Protein AF-A0A8T4I4G5-F1 (afdb_monomer_lite)

pLDDT: mean 96.37, std 4.66, range [67.06, 98.69]

Structure (mmCIF, N/CA/C/O backbone):
data_AF-A0A8T4I4G5-F1
#
_entry.id   AF-A0A8T4I4G5-F1
#
loop_
_atom_site.group_PDB
_atom_site.id
_atom_site.type_symbol
_atom_site.label_atom_id
_atom_site.label_alt_id
_atom_site.label_comp_id
_atom_site.label_asym_id
_atom_site.label_entity_id
_atom_site.label_seq_id
_atom_site.pdbx_PDB_ins_code
_atom_site.Cartn_x
_atom_site.Cartn_y
_atom_site.Cartn_z
_atom_site.occupancy
_atom_site.B_iso_or_equiv
_atom_site.auth_seq_id
_atom_site.auth_comp_id
_atom_site.auth_asym_id
_atom_site.auth_atom_id
_atom_site.pdbx_PDB_model_num
ATOM 1 N N . PRO A 1 1 ? -19.151 -2.900 26.963 1.00 67.06 1 PRO A N 1
ATOM 2 C CA . PRO A 1 1 ? -18.574 -1.837 26.099 1.00 67.06 1 PRO A CA 1
ATOM 3 C C . PRO A 1 1 ? -18.806 -2.212 24.631 1.00 67.06 1 PRO A C 1
ATOM 5 O O . PRO A 1 1 ? -18.855 -3.404 24.333 1.00 67.06 1 PRO A O 1
ATOM 8 N N . ALA A 1 2 ? -18.994 -1.238 23.737 1.00 80.31 2 ALA A N 1
ATOM 9 C CA . ALA A 1 2 ? -19.122 -1.529 22.309 1.00 80.31 2 ALA A CA 1
ATOM 10 C C . ALA A 1 2 ? -17.799 -2.092 21.759 1.00 80.31 2 ALA A C 1
ATOM 12 O O . ALA A 1 2 ? -16.721 -1.694 22.203 1.00 80.31 2 ALA A O 1
ATOM 13 N N . ARG A 1 3 ? -17.877 -3.034 20.812 1.00 89.75 3 ARG A N 1
ATOM 14 C CA . ARG A 1 3 ? -16.693 -3.587 20.142 1.00 89.75 3 ARG A CA 1
ATOM 15 C C . ARG A 1 3 ? -15.994 -2.479 19.348 1.00 89.75 3 ARG A C 1
ATOM 17 O O . ARG A 1 3 ? -16.643 -1.796 18.561 1.00 89.75 3 ARG A O 1
ATOM 24 N N . GLN A 1 4 ? -14.680 -2.351 19.520 1.00 94.81 4 GLN A N 1
ATOM 25 C CA . GLN A 1 4 ? -13.853 -1.416 18.755 1.00 94.81 4 GLN A CA 1
ATOM 26 C C . GLN A 1 4 ? -13.894 -1.755 17.254 1.00 94.81 4 GLN A C 1
ATOM 28 O O . GLN A 1 4 ? -13.749 -2.921 16.869 1.00 94.81 4 GLN A O 1
ATOM 33 N N . ALA A 1 5 ? -14.086 -0.744 16.403 1.00 96.94 5 ALA A N 1
ATOM 34 C CA . ALA A 1 5 ? -14.018 -0.904 14.953 1.00 96.94 5 ALA A CA 1
ATOM 35 C C . ALA A 1 5 ? -12.563 -1.100 14.501 1.00 96.94 5 ALA A C 1
ATOM 37 O O . ALA A 1 5 ? -11.662 -0.443 15.016 1.00 96.94 5 ALA A O 1
ATOM 38 N N . ARG A 1 6 ? -12.334 -1.972 13.516 1.00 97.44 6 ARG A N 1
ATOM 39 C CA . ARG A 1 6 ? -11.014 -2.186 12.909 1.00 97.44 6 ARG A CA 1
ATOM 40 C C . ARG A 1 6 ? -11.065 -1.836 11.434 1.00 97.44 6 ARG A C 1
ATOM 42 O O . ARG A 1 6 ? -11.886 -2.393 10.708 1.00 97.44 6 ARG A O 1
ATOM 49 N N . VAL A 1 7 ? -10.202 -0.920 11.012 1.00 97.81 7 VAL A N 1
ATOM 50 C CA 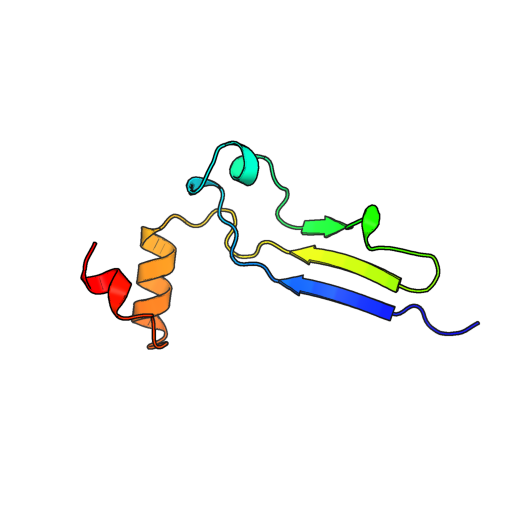. VAL A 1 7 ? -10.134 -0.415 9.639 1.00 97.81 7 VAL A CA 1
ATOM 51 C C . VAL A 1 7 ? -8.744 -0.686 9.082 1.00 97.81 7 VAL A C 1
ATOM 53 O O . VAL A 1 7 ? -7.745 -0.324 9.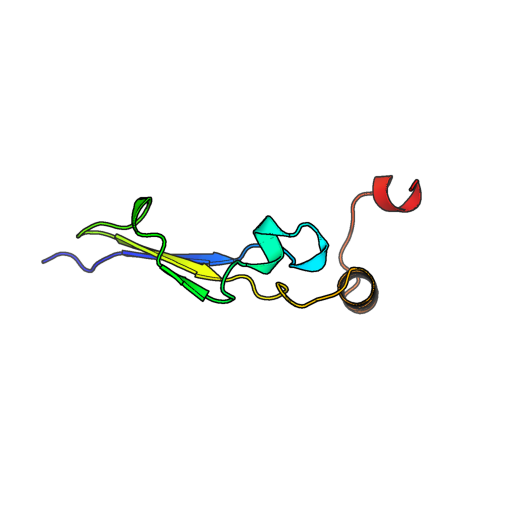698 1.00 97.81 7 VAL A O 1
ATOM 56 N N . LEU A 1 8 ? -8.694 -1.304 7.903 1.00 98.31 8 LEU A N 1
ATOM 57 C CA . LEU A 1 8 ? -7.462 -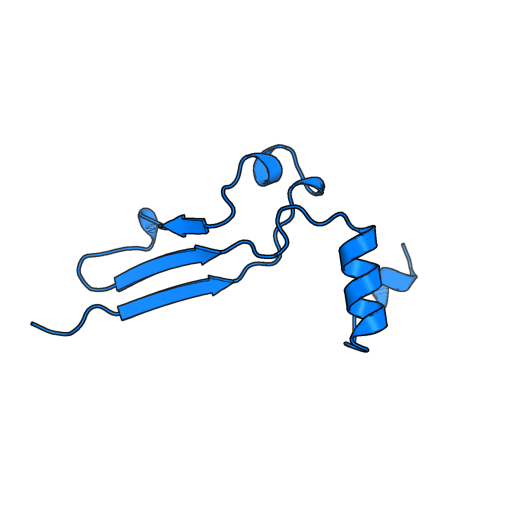1.520 7.155 1.00 98.31 8 LEU A CA 1
ATOM 58 C C . LEU A 1 8 ? -7.478 -0.656 5.895 1.00 98.31 8 LEU A C 1
ATOM 60 O O . LEU A 1 8 ? -8.312 -0.857 5.012 1.00 98.31 8 LEU A O 1
ATOM 64 N N . TYR A 1 9 ? -6.531 0.267 5.789 1.00 98.06 9 TYR A N 1
ATOM 65 C CA . TYR A 1 9 ? -6.215 0.931 4.535 1.00 98.06 9 TYR A CA 1
ATOM 66 C C . TYR A 1 9 ? -5.202 0.100 3.764 1.00 98.06 9 TYR A C 1
ATOM 68 O O . TYR A 1 9 ? -4.093 -0.132 4.230 1.00 98.06 9 TYR A O 1
ATOM 76 N N . CYS A 1 10 ? -5.588 -0.341 2.572 1.00 98.25 10 CYS A N 1
ATOM 77 C CA . CYS A 1 10 ? -4.711 -1.031 1.637 1.00 98.25 10 CYS A CA 1
ATOM 78 C C . CYS A 1 10 ? -4.357 -0.053 0.516 1.00 98.25 10 CYS A C 1
ATOM 80 O O . CYS A 1 10 ? -5.216 0.279 -0.303 1.00 98.25 10 CYS A O 1
ATOM 82 N N . LEU A 1 11 ? -3.128 0.467 0.520 1.00 97.94 11 LEU A N 1
ATOM 83 C CA . LEU A 1 11 ? -2.718 1.551 -0.375 1.00 97.94 11 LEU A CA 1
ATOM 84 C C . LEU A 1 11 ? -1.582 1.114 -1.302 1.00 97.94 11 LEU A C 1
ATOM 86 O O . LEU A 1 11 ? -0.619 0.483 -0.877 1.00 97.94 11 LEU A O 1
ATOM 90 N N . GLY A 1 12 ? -1.661 1.521 -2.569 1.00 97.38 12 GLY A N 1
ATOM 91 C CA . GLY A 1 12 ? -0.675 1.199 -3.604 1.00 97.38 12 GLY A CA 1
ATOM 92 C C . GLY A 1 12 ? 0.578 2.081 -3.606 1.00 97.38 12 GLY A C 1
ATOM 93 O O . GLY A 1 12 ? 1.085 2.379 -4.680 1.00 97.38 12 GLY A O 1
ATOM 94 N N . LEU A 1 13 ? 1.049 2.552 -2.446 1.00 98.00 13 LEU A N 1
ATOM 95 C CA . LEU A 1 13 ? 2.287 3.339 -2.375 1.00 98.00 13 LEU A CA 1
ATOM 96 C C . LEU A 1 13 ? 3.508 2.433 -2.547 1.00 98.00 13 LEU A C 1
ATOM 98 O O . LEU A 1 13 ? 3.554 1.350 -1.964 1.00 98.00 13 LEU A O 1
ATOM 102 N N . ARG A 1 14 ? 4.518 2.916 -3.276 1.00 98.25 14 ARG A N 1
ATOM 103 C CA . ARG A 1 14 ? 5.775 2.208 -3.543 1.00 98.25 14 ARG A CA 1
ATOM 104 C C . ARG A 1 14 ? 6.979 3.041 -3.119 1.00 98.25 14 ARG A C 1
ATOM 106 O O . ARG A 1 14 ? 6.980 4.269 -3.210 1.00 98.25 14 ARG A O 1
ATOM 113 N N . ALA A 1 15 ? 8.024 2.361 -2.668 1.00 98.31 15 ALA A N 1
ATOM 114 C CA . ALA A 1 15 ? 9.279 2.956 -2.232 1.00 98.31 15 ALA A CA 1
ATOM 115 C C . ALA A 1 15 ? 9.991 3.691 -3.377 1.00 98.31 15 ALA A C 1
ATOM 117 O O . ALA A 1 15 ? 10.531 4.773 -3.167 1.00 98.31 15 ALA A O 1
ATOM 118 N N . GLU A 1 16 ? 9.936 3.135 -4.589 1.00 98.38 16 GLU A N 1
ATOM 119 C CA . GLU A 1 16 ? 10.570 3.687 -5.794 1.00 98.38 16 GLU A CA 1
ATOM 120 C C . GLU A 1 16 ? 10.032 5.075 -6.186 1.00 98.38 16 GLU A C 1
ATOM 122 O O . GLU A 1 16 ? 10.735 5.865 -6.804 1.00 98.38 16 GLU A O 1
ATOM 127 N N . GLU A 1 17 ? 8.809 5.420 -5.779 1.00 97.44 17 GLU A N 1
ATOM 128 C CA . GLU A 1 17 ? 8.160 6.676 -6.172 1.00 97.44 17 GLU A CA 1
ATOM 129 C C . GLU A 1 17 ? 8.719 7.908 -5.437 1.00 97.44 17 GLU A C 1
ATOM 131 O O . GLU A 1 17 ? 8.493 9.031 -5.879 1.00 97.44 17 GLU A O 1
ATOM 136 N N . SER A 1 18 ? 9.389 7.741 -4.285 1.00 98.00 18 SER A N 1
ATOM 137 C CA . SER A 1 18 ? 10.110 8.830 -3.596 1.00 98.00 18 SER A CA 1
ATOM 138 C C . SER A 1 18 ? 10.901 8.342 -2.378 1.00 98.00 18 SER A C 1
ATOM 140 O O . SER A 1 18 ? 10.504 7.400 -1.692 1.00 98.00 18 SER A O 1
ATOM 142 N N . SER A 1 19 ? 11.931 9.100 -1.988 1.00 97.44 19 SER A N 1
ATOM 143 C CA . SER A 1 19 ? 12.683 8.864 -0.744 1.00 97.44 19 SER A CA 1
ATOM 144 C C . SER A 1 19 ? 11.812 8.898 0.522 1.00 97.44 19 SER A C 1
ATOM 146 O O . SER A 1 19 ? 12.094 8.190 1.487 1.00 97.44 19 SER A O 1
ATOM 148 N N . GLY A 1 20 ? 10.740 9.698 0.530 1.00 97.56 20 GLY A N 1
ATOM 149 C CA . GLY A 1 20 ? 9.771 9.739 1.626 1.00 97.56 20 GLY A CA 1
ATOM 150 C C . GLY A 1 20 ? 8.934 8.461 1.723 1.00 97.56 20 GLY A C 1
ATOM 151 O O . GLY A 1 20 ? 8.728 7.949 2.822 1.00 97.56 20 GLY A O 1
ATOM 152 N N . ARG A 1 21 ? 8.485 7.911 0.586 1.00 97.12 21 ARG A N 1
ATOM 153 C CA . ARG A 1 21 ? 7.748 6.635 0.548 1.00 97.12 21 ARG A CA 1
ATOM 154 C C . ARG A 1 21 ? 8.650 5.452 0.882 1.00 97.12 21 ARG A C 1
ATOM 156 O O . ARG A 1 21 ? 8.207 4.567 1.601 1.00 97.12 21 ARG A O 1
ATOM 163 N N . ALA A 1 22 ? 9.917 5.482 0.471 1.00 97.81 22 ALA A N 1
ATOM 164 C CA . ALA A 1 22 ? 10.892 4.439 0.791 1.00 97.81 22 ALA A CA 1
ATOM 165 C C . ALA A 1 22 ? 11.112 4.223 2.299 1.00 97.81 22 ALA A C 1
ATOM 167 O O . ALA A 1 22 ? 11.492 3.134 2.714 1.00 97.81 22 ALA A O 1
ATOM 168 N N . LYS A 1 23 ? 10.856 5.246 3.123 1.00 97.94 23 LYS A N 1
ATOM 169 C CA . LYS A 1 23 ? 10.980 5.173 4.587 1.00 97.94 23 LYS A CA 1
ATOM 170 C C . LYS A 1 23 ? 9.716 4.665 5.285 1.00 97.94 23 LYS A C 1
ATOM 172 O O . LYS A 1 23 ? 9.734 4.496 6.502 1.00 97.94 23 LYS A O 1
ATOM 177 N N . LYS A 1 24 ? 8.606 4.485 4.563 1.00 97.50 24 LYS A N 1
ATOM 178 C CA . LYS A 1 24 ? 7.358 4.003 5.165 1.00 97.50 24 LYS A CA 1
ATOM 179 C C . LYS A 1 24 ? 7.477 2.513 5.507 1.00 97.50 24 LYS A C 1
ATOM 181 O O . LYS A 1 24 ? 8.129 1.780 4.773 1.00 97.50 24 LYS A O 1
ATOM 186 N N . PRO A 1 25 ? 6.849 2.048 6.594 1.00 98.00 25 PRO A N 1
ATOM 187 C CA . PRO A 1 25 ? 6.748 0.623 6.883 1.00 98.00 25 PRO A CA 1
ATOM 188 C C . PRO A 1 25 ? 5.699 -0.049 5.985 1.00 98.00 25 PRO A C 1
ATOM 190 O O . PRO A 1 25 ? 4.755 0.592 5.524 1.00 98.00 25 PRO A O 1
ATOM 193 N N . VAL A 1 26 ? 5.831 -1.363 5.779 1.00 98.44 26 VAL A N 1
ATOM 194 C CA . VAL A 1 26 ? 4.824 -2.169 5.062 1.00 98.44 26 VAL A CA 1
ATOM 195 C C . VAL A 1 26 ? 3.488 -2.180 5.809 1.00 98.44 26 VAL A C 1
ATOM 197 O O . VAL A 1 26 ? 2.442 -2.163 5.172 1.00 98.44 26 VAL A O 1
ATOM 200 N N . LEU A 1 27 ? 3.508 -2.206 7.143 1.00 98.44 27 LEU A N 1
ATOM 201 C CA . LEU A 1 27 ? 2.324 -2.218 8.000 1.00 98.44 27 LEU A CA 1
ATOM 202 C C . LEU A 1 27 ? 2.537 -1.247 9.167 1.00 98.44 27 LEU A C 1
ATOM 204 O O . LEU A 1 27 ? 3.546 -1.352 9.866 1.00 98.44 27 LEU A O 1
ATOM 208 N N . SER A 1 28 ? 1.604 -0.325 9.393 1.00 98.25 28 SER A N 1
ATOM 209 C CA . SER A 1 28 ? 1.661 0.626 10.512 1.00 98.25 28 SER A CA 1
ATOM 210 C C . SER A 1 28 ? 0.289 0.981 11.052 1.00 98.25 28 SER A C 1
ATOM 212 O O . SER A 1 28 ? -0.681 1.053 10.303 1.00 98.25 28 SER A O 1
ATOM 214 N N . VAL A 1 29 ? 0.224 1.265 12.351 1.00 98.06 29 VAL A N 1
ATOM 215 C CA . VAL A 1 29 ? -0.944 1.899 12.969 1.00 98.06 29 VAL A CA 1
ATOM 216 C C . VAL A 1 29 ? -0.951 3.382 12.601 1.00 98.06 29 VAL A C 1
ATOM 218 O O . VAL A 1 29 ? 0.081 4.049 12.643 1.00 98.06 29 VAL A O 1
ATOM 221 N N . GLU A 1 30 ? -2.117 3.897 12.224 1.00 96.94 30 GLU A N 1
ATOM 222 C CA . GLU A 1 30 ? -2.338 5.322 11.992 1.00 96.94 30 GLU A CA 1
ATOM 223 C C . GLU A 1 30 ? -2.855 5.952 13.286 1.00 96.94 30 GLU A C 1
ATOM 225 O O . GLU A 1 30 ? -4.066 6.050 13.500 1.00 96.94 30 GLU A O 1
ATOM 230 N N . ASP A 1 31 ? -1.945 6.362 14.171 1.00 96.00 31 ASP A N 1
ATOM 231 C CA . ASP A 1 31 ? -2.299 6.884 15.501 1.00 96.00 31 ASP A CA 1
ATOM 232 C C . ASP A 1 31 ? -3.224 8.102 15.416 1.00 96.00 31 ASP A C 1
ATOM 234 O O . ASP A 1 31 ? -4.224 8.177 16.124 1.00 96.00 31 ASP A O 1
ATOM 238 N N . ALA A 1 32 ? -2.958 9.015 14.475 1.00 96.00 32 ALA A N 1
ATOM 239 C CA . ALA A 1 32 ? -3.786 10.200 14.245 1.00 96.00 32 ALA A CA 1
ATOM 240 C C . ALA A 1 32 ? -5.214 9.860 13.778 1.00 96.00 32 ALA A C 1
ATOM 242 O O . ALA A 1 32 ? -6.144 10.641 13.980 1.00 96.00 32 ALA A O 1
ATOM 243 N N . ALA A 1 33 ? -5.397 8.701 13.141 1.00 95.44 33 ALA A N 1
ATOM 244 C CA . ALA A 1 33 ? -6.702 8.221 12.710 1.00 95.44 33 ALA A CA 1
ATOM 245 C C . ALA A 1 33 ? -7.343 7.270 13.732 1.00 95.44 33 ALA A C 1
ATOM 247 O O . ALA A 1 33 ? -8.553 7.054 13.663 1.00 95.44 33 ALA A O 1
ATOM 248 N N . SER A 1 34 ? -6.584 6.729 14.681 1.00 96.19 34 SER A N 1
ATOM 249 C CA . SER A 1 34 ? -7.058 5.783 15.692 1.00 96.19 34 SER A CA 1
ATOM 250 C C . SER A 1 34 ? -7.622 6.492 16.928 1.00 96.19 34 SER A C 1
ATOM 252 O O . SER A 1 34 ? -7.332 7.651 17.210 1.00 96.19 34 SER A O 1
ATOM 254 N N . SER A 1 35 ? -8.504 5.811 17.656 1.00 95.69 35 SER A N 1
ATOM 255 C CA . SER A 1 35 ? -9.106 6.294 18.901 1.00 95.69 35 SER A CA 1
ATOM 256 C C . SER A 1 35 ? -9.625 5.128 19.752 1.00 95.69 35 SER A C 1
ATOM 258 O O . SER A 1 35 ? -9.628 3.971 19.329 1.00 95.69 35 SER A O 1
ATOM 260 N N . GLY A 1 36 ? -10.146 5.412 20.950 1.00 94.25 36 GLY A N 1
ATOM 261 C CA . GLY A 1 36 ? -10.706 4.376 21.832 1.00 94.25 36 GLY A CA 1
ATOM 262 C C . GLY A 1 36 ? -11.862 3.564 21.223 1.00 94.25 36 GLY A C 1
ATOM 263 O O . GLY A 1 36 ? -12.171 2.481 21.710 1.00 94.25 36 GLY A O 1
ATOM 264 N N . VAL A 1 37 ? -12.485 4.051 20.144 1.00 96.00 37 VAL A N 1
ATOM 265 C CA . VAL A 1 37 ? -13.588 3.362 19.451 1.00 96.00 37 VAL A CA 1
ATOM 266 C C . VAL A 1 37 ? -13.195 2.782 18.089 1.00 96.00 37 VAL A C 1
ATOM 268 O O . VAL A 1 37 ? -13.952 1.977 17.544 1.00 96.00 37 VAL A O 1
ATOM 271 N N . ARG A 1 38 ? -12.022 3.137 17.540 1.00 96.31 38 ARG A N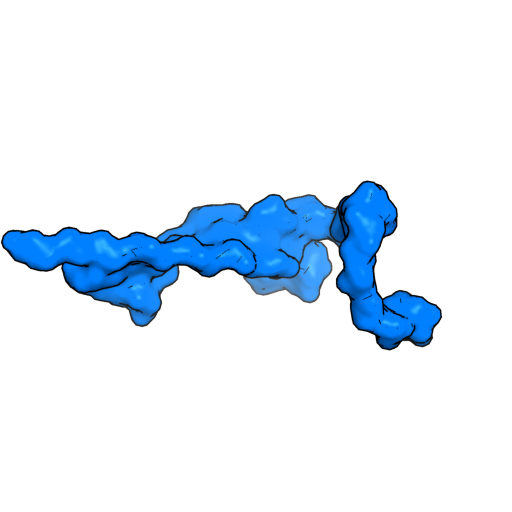 1
ATOM 272 C CA . ARG A 1 38 ? -11.534 2.595 16.263 1.00 96.31 38 ARG A CA 1
ATOM 273 C C . ARG A 1 38 ? -10.016 2.449 16.214 1.00 96.31 38 ARG A C 1
ATOM 275 O O . ARG A 1 38 ? -9.288 3.340 16.624 1.00 96.31 38 ARG A O 1
ATOM 282 N N . GLU A 1 39 ? -9.556 1.365 15.623 1.00 97.75 39 GLU A N 1
ATOM 283 C CA . GLU A 1 39 ? -8.154 1.118 15.300 1.00 97.75 39 GLU A CA 1
ATOM 284 C C . GLU A 1 39 ? -7.994 1.184 13.779 1.00 97.75 39 GLU A C 1
ATOM 286 O O . GLU A 1 39 ? -8.729 0.512 13.047 1.00 97.75 39 GLU A O 1
ATOM 291 N N . VAL A 1 40 ? -7.072 2.022 13.305 1.00 98.44 40 VAL A N 1
ATOM 292 C CA . VAL A 1 40 ? -6.792 2.202 11.879 1.00 98.44 40 VAL A CA 1
ATOM 293 C C . VAL A 1 40 ? -5.372 1.743 11.593 1.00 98.44 40 VAL A C 1
ATOM 295 O O . VAL A 1 40 ? -4.423 2.213 12.214 1.00 98.44 40 VAL A O 1
ATOM 298 N N . VAL A 1 41 ? -5.235 0.838 10.630 1.00 98.56 41 VAL A N 1
ATOM 299 C CA . VAL A 1 41 ? -3.952 0.293 10.185 1.00 98.56 41 VAL A CA 1
ATOM 300 C C . VAL A 1 41 ? -3.791 0.566 8.697 1.00 98.56 41 VAL A C 1
ATOM 302 O O . VAL A 1 41 ? -4.707 0.313 7.917 1.00 98.56 41 VAL A O 1
ATOM 305 N N . THR A 1 42 ? -2.621 1.044 8.292 1.00 98.56 42 THR A N 1
ATOM 306 C CA . THR A 1 42 ? -2.214 1.142 6.890 1.00 98.56 42 THR A CA 1
ATOM 307 C C . THR A 1 42 ? -1.339 -0.047 6.529 1.00 98.56 42 THR A C 1
ATOM 309 O O . THR A 1 42 ? -0.373 -0.357 7.224 1.00 98.56 42 THR A O 1
ATOM 312 N N . TRP A 1 43 ? -1.656 -0.684 5.407 1.00 98.69 43 TRP A N 1
ATOM 313 C CA . TRP A 1 43 ? -0.869 -1.724 4.767 1.00 98.69 43 TRP A CA 1
ATOM 314 C C . TRP A 1 43 ? -0.495 -1.301 3.345 1.00 98.69 43 TRP A C 1
ATOM 316 O O . TRP A 1 43 ? -1.349 -0.901 2.549 1.00 98.69 43 TRP A O 1
ATOM 326 N N . LEU A 1 44 ? 0.797 -1.394 3.037 1.00 98.69 44 LEU A N 1
ATOM 327 C CA . LEU A 1 44 ? 1.408 -1.055 1.756 1.00 98.69 44 LEU A CA 1
ATOM 328 C C . LEU A 1 44 ? 1.889 -2.351 1.076 1.00 98.69 44 LEU A C 1
ATOM 330 O O . LEU A 1 44 ? 3.080 -2.669 1.120 1.00 98.69 44 LEU A O 1
ATOM 334 N N . PRO A 1 45 ? 0.982 -3.143 0.472 1.00 98.38 45 PRO A N 1
ATOM 335 C CA . PRO A 1 45 ? 1.290 -4.490 -0.020 1.00 98.38 45 PRO A CA 1
ATOM 336 C C . PRO A 1 45 ? 2.336 -4.523 -1.137 1.00 98.38 45 PRO A C 1
ATOM 338 O O . PRO A 1 45 ? 3.012 -5.531 -1.314 1.00 98.38 45 PRO A O 1
ATOM 341 N N . ILE A 1 46 ? 2.459 -3.431 -1.893 1.00 98.44 46 ILE A N 1
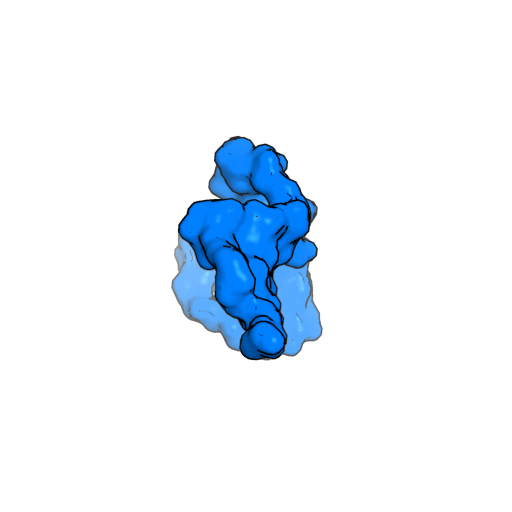ATOM 342 C CA . ILE A 1 46 ? 3.375 -3.309 -3.032 1.00 98.44 46 ILE A CA 1
ATOM 343 C C . ILE A 1 46 ? 4.514 -2.326 -2.749 1.00 98.44 46 ILE A C 1
ATOM 345 O O . ILE A 1 46 ? 5.138 -1.831 -3.683 1.00 98.44 46 ILE A O 1
ATOM 349 N N . LEU A 1 47 ? 4.799 -2.037 -1.471 1.00 98.69 47 LEU A N 1
ATOM 350 C CA . LEU A 1 47 ? 5.804 -1.042 -1.090 1.00 98.69 47 LEU A CA 1
ATOM 351 C C . LEU A 1 47 ? 7.154 -1.287 -1.770 1.00 98.69 47 LEU A C 1
ATOM 353 O O . LEU A 1 47 ? 7.801 -0.345 -2.210 1.00 98.69 47 LEU A O 1
ATOM 357 N N . HIS A 1 48 ? 7.569 -2.544 -1.869 1.00 98.50 48 HIS A N 1
ATOM 358 C CA . HIS A 1 48 ? 8.867 -2.914 -2.428 1.00 98.50 48 HIS A CA 1
ATOM 359 C C . HIS A 1 48 ? 8.815 -3.294 -3.908 1.00 98.50 48 HIS A C 1
ATOM 361 O O . HIS A 1 48 ? 9.833 -3.710 -4.446 1.00 98.50 48 HIS A O 1
ATOM 367 N N . TRP A 1 49 ? 7.661 -3.154 -4.564 1.00 98.50 49 TRP A N 1
ATOM 368 C CA . TRP A 1 49 ? 7.562 -3.434 -5.990 1.00 98.50 49 TRP A CA 1
ATOM 369 C C . TRP A 1 49 ? 8.136 -2.283 -6.809 1.00 98.50 49 TRP A C 1
ATOM 371 O O . TRP A 1 49 ? 7.790 -1.107 -6.628 1.00 98.50 49 TRP A O 1
ATOM 381 N N . THR A 1 50 ? 8.957 -2.659 -7.774 1.00 98.25 50 THR A N 1
ATOM 382 C CA . THR A 1 50 ? 9.361 -1.813 -8.892 1.00 98.25 50 THR A CA 1
ATOM 383 C C . THR A 1 50 ? 8.173 -1.531 -9.810 1.00 98.25 50 THR A C 1
ATOM 385 O O . THR A 1 50 ? 7.169 -2.250 -9.827 1.00 98.25 50 THR A O 1
ATOM 388 N N . GLU A 1 51 ? 8.283 -0.485 -10.619 1.00 97.31 51 GLU A N 1
ATOM 389 C CA . GLU A 1 51 ? 7.290 -0.155 -11.637 1.00 97.31 51 GLU A CA 1
ATOM 390 C C . GLU A 1 51 ? 7.111 -1.310 -12.636 1.00 97.31 51 GLU A C 1
ATOM 392 O O . GLU A 1 51 ? 5.987 -1.637 -13.026 1.00 97.31 51 GLU A O 1
ATOM 397 N N . ALA A 1 52 ? 8.205 -1.989 -12.987 1.00 97.94 52 ALA A N 1
ATOM 398 C CA . ALA A 1 52 ? 8.182 -3.141 -13.881 1.00 97.94 52 ALA A CA 1
ATOM 399 C C . ALA A 1 52 ? 7.334 -4.297 -13.321 1.00 97.94 52 ALA A C 1
ATOM 401 O O . ALA A 1 52 ? 6.534 -4.881 -14.055 1.00 97.94 52 ALA A O 1
ATOM 402 N N . GLU A 1 53 ? 7.454 -4.608 -12.028 1.00 98.56 53 GLU A N 1
ATOM 403 C CA . GLU A 1 53 ? 6.661 -5.658 -11.372 1.00 98.56 53 GLU A CA 1
ATOM 404 C C . GLU A 1 53 ? 5.172 -5.304 -11.318 1.00 98.56 53 GLU A C 1
ATOM 406 O O . GLU A 1 53 ? 4.320 -6.159 -11.580 1.00 98.56 53 GLU A O 1
ATOM 411 N N . VAL A 1 54 ? 4.843 -4.035 -11.054 1.00 97.88 54 VAL A N 1
ATOM 412 C CA . VAL A 1 54 ? 3.456 -3.548 -11.094 1.00 97.88 54 VAL A CA 1
ATOM 413 C C . VAL A 1 54 ? 2.861 -3.748 -12.484 1.00 97.88 54 VAL A C 1
ATOM 415 O O . VAL A 1 54 ? 1.787 -4.340 -12.616 1.00 97.88 54 VAL A O 1
ATOM 418 N N . TRP A 1 55 ? 3.565 -3.322 -13.533 1.00 97.56 55 TRP A N 1
ATOM 419 C CA . TRP A 1 55 ? 3.096 -3.483 -14.908 1.00 97.56 55 TRP A CA 1
ATOM 420 C C . TRP A 1 55 ? 3.000 -4.943 -15.336 1.00 97.56 55 TRP A C 1
ATOM 422 O O . TRP A 1 55 ? 2.027 -5.322 -15.991 1.00 97.56 55 TRP A O 1
ATOM 432 N N . ALA A 1 56 ? 3.964 -5.778 -14.945 1.00 98.19 56 ALA A N 1
ATOM 433 C CA . ALA A 1 56 ? 3.904 -7.215 -15.179 1.00 98.19 56 ALA A CA 1
ATOM 434 C C . ALA A 1 56 ? 2.650 -7.817 -14.531 1.00 98.19 56 ALA A C 1
ATOM 436 O O . ALA A 1 56 ? 1.924 -8.577 -15.176 1.00 98.19 56 ALA A O 1
ATOM 437 N N . ARG A 1 57 ? 2.328 -7.417 -13.293 1.00 97.88 57 ARG A N 1
ATOM 438 C CA . ARG A 1 57 ? 1.124 -7.877 -12.594 1.00 97.88 57 ARG A CA 1
ATOM 439 C C . ARG A 1 57 ? -0.167 -7.379 -13.242 1.00 97.88 57 ARG A C 1
ATOM 441 O O . ARG A 1 57 ? -1.102 -8.171 -13.368 1.00 97.88 57 ARG A O 1
ATOM 448 N N . ILE A 1 58 ? -0.234 -6.114 -13.662 1.00 97.12 58 ILE A N 1
ATOM 449 C CA . ILE A 1 58 ? -1.395 -5.544 -14.368 1.00 97.12 58 ILE A CA 1
ATOM 450 C C . ILE A 1 58 ? -1.660 -6.344 -15.644 1.00 97.12 58 ILE A C 1
ATOM 452 O O . ILE A 1 58 ? -2.756 -6.880 -15.807 1.00 97.12 58 ILE A O 1
ATOM 456 N N . LYS A 1 59 ? -0.631 -6.534 -16.480 1.00 96.94 59 LYS A N 1
ATOM 457 C CA . LYS A 1 59 ? -0.723 -7.312 -17.725 1.00 96.94 59 LYS A CA 1
ATOM 458 C C . LYS A 1 59 ? -1.145 -8.758 -17.463 1.00 96.94 59 LYS A C 1
ATOM 460 O O . LYS A 1 59 ? -2.071 -9.243 -18.100 1.00 96.94 59 LYS A O 1
ATOM 465 N N . ALA A 1 60 ? -0.526 -9.419 -16.482 1.00 98.25 60 ALA A N 1
ATOM 466 C CA . ALA A 1 60 ? -0.847 -10.801 -16.125 1.00 98.25 60 ALA A CA 1
ATOM 467 C C . ALA A 1 60 ? -2.263 -10.972 -15.547 1.00 98.25 60 ALA A C 1
ATOM 469 O O . ALA A 1 60 ? -2.854 -12.038 -15.677 1.00 98.25 60 ALA A O 1
ATOM 470 N N . SER A 1 61 ? -2.805 -9.950 -14.878 1.00 97.75 61 SER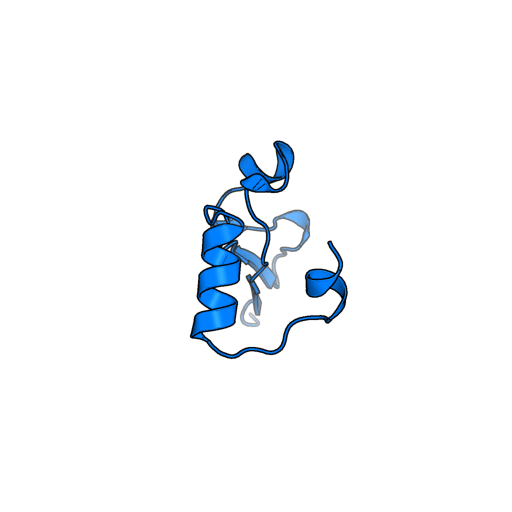 A N 1
ATOM 471 C CA . SER A 1 61 ? -4.163 -9.993 -14.315 1.00 97.75 61 SER A CA 1
ATOM 472 C C . SER A 1 61 ? -5.259 -9.626 -15.315 1.00 97.75 61 SER A C 1
ATOM 474 O O . SER A 1 61 ? -6.422 -9.927 -15.061 1.00 97.75 61 SER A O 1
ATOM 476 N N . GLY A 1 62 ? -4.915 -8.962 -16.423 1.00 96.75 62 GLY A N 1
ATOM 477 C CA . GLY A 1 62 ? -5.887 -8.467 -17.400 1.00 96.75 62 GLY A CA 1
ATOM 478 C C . GLY A 1 62 ? -6.751 -7.309 -16.886 1.00 96.75 62 GLY A C 1
ATOM 479 O O . GLY A 1 62 ? -7.787 -7.006 -17.477 1.00 96.75 62 GLY A O 1
ATOM 480 N N . VAL A 1 63 ? -6.362 -6.662 -15.780 1.00 96.75 63 VAL A N 1
ATOM 481 C CA . VAL A 1 63 ? -7.103 -5.515 -15.243 1.00 96.75 63 VAL A CA 1
ATOM 482 C C . VAL A 1 63 ? -6.997 -4.318 -16.190 1.00 96.75 63 VAL A C 1
ATOM 484 O O . VAL A 1 63 ? -5.946 -4.047 -16.771 1.00 96.75 63 VAL A O 1
ATOM 487 N N . ARG A 1 64 ? -8.096 -3.571 -16.331 1.00 97.19 64 ARG A N 1
ATOM 488 C CA . ARG A 1 64 ? -8.098 -2.318 -17.093 1.00 97.19 64 ARG A CA 1
ATOM 489 C C . ARG A 1 64 ? -7.240 -1.275 -16.378 1.00 97.19 64 ARG A C 1
ATOM 491 O O . ARG A 1 64 ? -7.406 -1.070 -15.178 1.00 97.19 64 ARG A O 1
ATOM 498 N N . TYR A 1 65 ? -6.390 -0.584 -17.130 1.00 95.94 65 TYR A N 1
ATOM 499 C CA . TYR A 1 65 ? -5.643 0.585 -16.673 1.00 95.94 65 TYR A CA 1
ATOM 500 C C . TYR A 1 65 ? -6.034 1.820 -17.494 1.00 95.94 65 TYR A C 1
ATOM 502 O O . TYR A 1 65 ? -6.720 1.723 -18.514 1.00 95.94 65 TYR A O 1
ATOM 510 N N . HIS A 1 66 ? -5.660 3.001 -17.010 1.00 96.50 66 HIS A N 1
ATOM 511 C CA . HIS A 1 66 ? -6.012 4.257 -17.665 1.00 96.50 66 HIS A CA 1
ATOM 512 C C . HIS A 1 66 ? -5.185 4.465 -18.945 1.00 96.50 66 HIS A C 1
ATOM 514 O O . HIS A 1 66 ? -3.964 4.358 -18.908 1.00 96.50 66 HIS A O 1
ATOM 520 N N . TRP A 1 67 ? -5.833 4.838 -20.052 1.00 96.44 67 TRP A N 1
ATOM 521 C CA . TRP A 1 67 ? -5.204 4.988 -21.379 1.00 96.44 67 TRP A CA 1
ATOM 522 C C . TRP A 1 67 ? -4.006 5.951 -21.415 1.00 96.44 67 TRP A C 1
ATOM 524 O O . TRP A 1 67 ? -3.137 5.827 -22.272 1.00 96.44 67 TRP A O 1
ATOM 534 N N . ALA A 1 68 ? -3.955 6.922 -20.499 1.00 97.12 68 ALA A N 1
ATOM 535 C CA . ALA A 1 68 ? -2.846 7.873 -20.414 1.00 97.12 68 ALA A CA 1
ATOM 536 C C . ALA A 1 68 ? -1.490 7.180 -20.201 1.00 97.12 68 ALA A C 1
ATOM 538 O O . ALA A 1 68 ? -0.490 7.665 -20.704 1.00 97.12 68 ALA A O 1
ATOM 539 N N . TYR A 1 69 ? -1.455 6.016 -19.545 1.00 93.81 69 TYR A N 1
ATOM 540 C CA . TYR A 1 69 ? -0.207 5.276 -19.351 1.00 93.81 69 TYR A CA 1
ATOM 541 C C . TYR A 1 69 ? 0.398 4.723 -20.653 1.00 93.81 69 TYR A C 1
ATOM 543 O O . TYR A 1 69 ? 1.588 4.431 -20.688 1.00 93.81 69 TYR A O 1
ATOM 551 N N . ASP A 1 70 ? -0.377 4.630 -21.739 1.00 94.19 70 ASP A N 1
ATOM 552 C CA . ASP A 1 70 ? 0.149 4.283 -23.067 1.00 94.19 70 ASP A CA 1
ATOM 553 C C . ASP A 1 70 ? 0.760 5.495 -23.797 1.00 94.19 70 ASP A C 1
ATOM 555 O O . ASP A 1 70 ? 1.237 5.366 -24.927 1.00 94.19 70 ASP A O 1
ATOM 559 N N . LYS A 1 71 ? 0.691 6.696 -23.206 1.00 94.62 71 LYS A N 1
ATOM 560 C CA . LYS A 1 71 ? 1.136 7.958 -23.820 1.00 94.62 71 LYS A CA 1
ATOM 561 C C . LYS A 1 71 ? 2.437 8.519 -23.242 1.00 94.62 71 LYS A C 1
ATOM 563 O O . LYS A 1 71 ? 2.916 9.513 -23.785 1.00 94.62 71 LYS A O 1
ATOM 568 N N . GLY A 1 72 ? 3.025 7.850 -22.246 1.00 80.81 72 GLY A N 1
ATOM 569 C CA . GLY A 1 72 ? 4.178 8.353 -21.483 1.00 80.81 72 GLY A CA 1
ATOM 570 C C . GLY A 1 72 ? 3.797 9.473 -20.525 1.00 80.81 72 GLY A C 1
ATOM 571 O O . GLY A 1 72 ? 4.735 10.163 -20.076 1.00 80.81 72 GLY A O 1
#

Sequence (72 aa):
PARQARVLYCLGLRAEESSGRAKKPVLSVEDAASSGVREVVTWLPILHWTEAEVWARIKASGVRYHWAYDKG

Radius of gyration: 16.1 Å; chains: 1; bounding box: 32×21×50 Å

Foldseek 3Di:
DDDAAEEEAEDQAELVVDVVLVPDDQKDWPPVPDDPRYTYMYGHPCHHPDPVNVVVVCVVVVDDDDPVVVVD

Secondary structure (DSSP, 8-state):
-PPPEEEEEE----GGG-HHHHTS-SEEE-TTT-BTTEEEEEE-TTTT--HHHHHHHHHHHT----GGGG--